Protein AF-A0A1V3WPJ5-F1 (afdb_monomer_lite)

Secondary structure (DSSP, 8-state):
-HHHHHHHHHHHHHH--HHHHHHHHHHHHHHHHHHHHHHHHHHHTTSS---HHHHHHHHHHHHHHHHHHHHHHHHHHHHHHHTT--HHHHHHHHHHHHHHHHHHHHHHHHHHHHHHTTSSSHHHHTTTT---

pLDDT: mean 84.36, std 9.21, range [44.88, 94.44]

Radius of gyration: 17.41 Å; chains: 1; bounding box: 41×30×47 Å

Foldseek 3Di:
DVVVVVLLVVVCVVPVDPVLSVVLCVQLVVQLVVQVVVVVVCVVVLQFDDDPLLNVVSNVCSNVLSSVLSCQLVVQLVVCVVVVDDNVRSNVRSCVVRVVVSVVVVVVVLVVLQVLCPDPDVSSVRSHRDRD

Organism: Mycobacterium kansasii (NCBI:txid1768)

Sequence (132 aa):
MITFLVIIVMLLFVYRSIVQVLLVLVMVGIELMAARQVVAFLGHYNIIGLSTFAVNLLVLMAIAAGTDYAIFVLGRYQEARGLGEDREKAFYTMFHGTAHVVLGSGLTIAGAMYCLSFTRLPYFQTLGARAQ

Structure (mmCIF, N/CA/C/O backbone):
data_AF-A0A1V3WPJ5-F1
#
_entry.id   AF-A0A1V3WPJ5-F1
#
loop_
_atom_site.group_PDB
_atom_site.id
_atom_site.type_symbol
_atom_site.label_atom_id
_atom_site.label_alt_id
_atom_site.label_comp_id
_atom_site.label_asym_id
_atom_site.label_entity_id
_atom_site.label_seq_id
_atom_site.pdbx_PDB_ins_code
_atom_site.Cartn_x
_atom_site.Cartn_y
_atom_site.Cartn_z
_atom_site.occupancy
_atom_site.B_iso_or_equiv
_atom_site.auth_seq_id
_atom_site.auth_comp_id
_atom_site.auth_asym_id
_atom_site.auth_atom_id
_atom_site.pdbx_PDB_model_num
ATOM 1 N N . MET A 1 1 ? -9.151 -14.996 -10.718 1.00 62.25 1 MET A N 1
ATOM 2 C CA . MET A 1 1 ? -10.440 -15.094 -9.990 1.00 62.25 1 MET A CA 1
ATOM 3 C C . MET A 1 1 ? -10.291 -15.823 -8.660 1.00 62.25 1 MET A C 1
ATOM 5 O O . MET A 1 1 ? -10.769 -15.300 -7.666 1.00 62.25 1 MET A O 1
ATOM 9 N N . ILE A 1 2 ? -9.571 -16.951 -8.607 1.00 79.56 2 ILE A N 1
ATOM 10 C CA . ILE A 1 2 ? -9.327 -17.704 -7.361 1.00 79.56 2 ILE A CA 1
ATOM 11 C C . ILE A 1 2 ? -8.690 -16.831 -6.264 1.00 79.56 2 ILE A C 1
ATOM 13 O O . ILE A 1 2 ? -9.177 -16.827 -5.142 1.00 79.56 2 ILE A O 1
ATOM 17 N N . THR A 1 3 ? -7.682 -16.016 -6.593 1.00 76.31 3 THR A N 1
ATOM 18 C CA . THR A 1 3 ? -7.004 -15.129 -5.627 1.00 76.31 3 THR A CA 1
ATOM 19 C C . THR A 1 3 ? -7.964 -14.166 -4.924 1.00 76.31 3 THR A C 1
ATOM 21 O O . THR A 1 3 ? -7.921 -14.041 -3.707 1.00 76.31 3 THR A O 1
ATOM 24 N N . PHE A 1 4 ? -8.882 -13.540 -5.668 1.00 76.94 4 PHE A N 1
ATOM 25 C CA . PHE A 1 4 ? -9.889 -12.643 -5.092 1.00 76.94 4 PHE A CA 1
ATOM 26 C C . PHE A 1 4 ? -10.825 -13.379 -4.135 1.00 76.94 4 PHE A C 1
ATOM 28 O O . PHE A 1 4 ? -11.130 -12.866 -3.067 1.00 76.94 4 PHE A O 1
ATOM 35 N N . LEU A 1 5 ? -11.242 -14.596 -4.492 1.00 84.38 5 LEU A N 1
ATOM 36 C CA . LEU A 1 5 ? -12.116 -15.407 -3.649 1.00 84.38 5 LEU A CA 1
ATOM 37 C C . LEU A 1 5 ? -11.423 -15.775 -2.329 1.00 84.38 5 LEU A C 1
ATOM 39 O O . LEU A 1 5 ? -12.015 -15.615 -1.267 1.00 84.38 5 LEU A O 1
ATOM 43 N N . VAL A 1 6 ? -10.150 -16.178 -2.386 1.00 84.25 6 VAL A N 1
ATOM 44 C CA . VAL A 1 6 ? -9.343 -16.481 -1.192 1.00 84.25 6 VAL A CA 1
ATOM 45 C C . VAL A 1 6 ? -9.211 -15.255 -0.281 1.00 84.25 6 VAL A C 1
ATOM 47 O O . VAL A 1 6 ? -9.429 -15.371 0.922 1.00 84.25 6 VAL A O 1
ATOM 50 N N . ILE A 1 7 ? -8.926 -14.077 -0.844 1.00 81.19 7 ILE A N 1
ATOM 51 C CA . ILE A 1 7 ? -8.805 -12.825 -0.076 1.00 81.19 7 ILE A CA 1
ATOM 52 C C . ILE A 1 7 ? -10.130 -12.458 0.589 1.00 81.19 7 ILE A C 1
ATOM 54 O O . ILE A 1 7 ? -10.148 -12.143 1.775 1.00 81.19 7 ILE A O 1
ATOM 58 N N . ILE A 1 8 ? -11.246 -12.542 -0.141 1.00 81.62 8 ILE A N 1
ATOM 59 C CA . ILE A 1 8 ? -12.580 -12.247 0.399 1.00 81.62 8 ILE A CA 1
ATOM 60 C C . ILE A 1 8 ? -12.895 -13.162 1.584 1.00 81.62 8 ILE A C 1
ATOM 62 O O . ILE A 1 8 ? -13.340 -12.681 2.624 1.00 81.62 8 ILE A O 1
ATOM 66 N N . VAL A 1 9 ? -12.647 -14.468 1.444 1.00 85.44 9 VAL A N 1
ATOM 67 C CA . VAL A 1 9 ? -12.890 -15.450 2.510 1.00 85.44 9 VAL A CA 1
ATOM 68 C C . VAL A 1 9 ? -12.001 -15.176 3.723 1.00 85.44 9 VAL A C 1
ATOM 70 O O . VAL A 1 9 ? -12.497 -15.178 4.850 1.00 85.44 9 VAL A O 1
ATOM 73 N N . MET A 1 10 ? -10.714 -14.887 3.512 1.00 83.94 10 MET A N 1
ATOM 74 C CA . MET A 1 10 ? -9.792 -14.575 4.605 1.00 83.94 10 MET A CA 1
ATOM 75 C C . MET A 1 10 ? -10.195 -13.283 5.334 1.00 83.94 10 MET A C 1
ATOM 77 O O . MET A 1 10 ? -10.266 -13.270 6.561 1.00 83.94 10 MET A O 1
ATOM 81 N N . LEU A 1 11 ? -10.525 -12.215 4.602 1.00 80.38 11 LEU A N 1
ATOM 82 C CA . LEU A 1 11 ? -10.964 -10.944 5.184 1.00 80.38 11 LEU A CA 1
ATOM 83 C C . LEU A 1 11 ? -12.277 -11.092 5.963 1.00 80.38 11 LEU A C 1
ATOM 85 O O . LEU A 1 11 ? -12.405 -10.532 7.051 1.00 80.38 11 LEU A O 1
ATOM 89 N N . LEU A 1 12 ? -13.236 -11.870 5.447 1.00 83.06 12 LEU A N 1
ATOM 90 C CA . LEU A 1 12 ? -14.475 -12.200 6.162 1.00 83.06 12 LEU A CA 1
ATOM 91 C C . LEU A 1 12 ? -14.197 -12.922 7.479 1.00 83.06 12 LEU A C 1
ATOM 93 O O . LEU A 1 12 ? -14.832 -12.616 8.488 1.00 83.06 12 LEU A O 1
ATOM 97 N N . PHE A 1 13 ? -13.239 -13.849 7.476 1.00 83.44 13 PHE A N 1
ATOM 98 C CA . P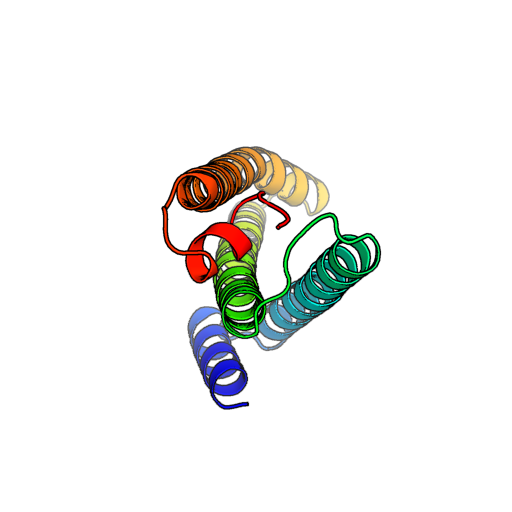HE A 1 13 ? -12.840 -14.574 8.675 1.00 83.44 13 PHE A CA 1
ATOM 99 C C . PHE A 1 13 ? -12.178 -13.656 9.716 1.00 83.44 13 PHE A C 1
ATOM 101 O O . PHE A 1 13 ? -12.508 -13.749 10.897 1.00 83.44 13 PHE A O 1
ATOM 108 N N . VAL A 1 14 ? -11.301 -12.742 9.284 1.00 77.44 14 VAL A N 1
ATOM 109 C CA . VAL A 1 14 ? -10.583 -11.803 10.167 1.00 77.44 14 VAL A CA 1
ATOM 110 C C . VAL A 1 14 ? -11.518 -10.754 10.767 1.00 77.44 14 VAL A C 1
ATOM 112 O O . VAL A 1 14 ? -11.519 -10.551 11.978 1.00 77.44 14 VAL A O 1
ATOM 115 N N . TYR A 1 15 ? -12.330 -10.094 9.941 1.00 73.81 15 TYR A N 1
ATOM 116 C CA . TYR A 1 15 ? -13.126 -8.950 10.389 1.00 73.81 15 TYR A CA 1
ATOM 117 C C . TYR A 1 15 ? -14.497 -9.309 10.934 1.00 73.81 15 TYR A C 1
ATOM 119 O O . TYR A 1 15 ? -15.109 -8.490 11.619 1.00 73.81 15 TYR A O 1
ATOM 127 N N . ARG A 1 16 ? -15.027 -10.493 10.593 1.00 80.31 16 ARG A N 1
ATOM 128 C CA . ARG A 1 16 ? -16.406 -10.907 10.916 1.00 80.31 16 ARG A CA 1
ATOM 129 C C . ARG A 1 16 ? -17.485 -9.869 10.543 1.00 80.31 16 ARG A C 1
ATOM 131 O O . ARG A 1 16 ? -18.626 -9.985 10.978 1.00 80.31 16 ARG A O 1
ATOM 138 N N . SER A 1 17 ? -17.150 -8.866 9.726 1.00 81.88 17 SER A N 1
ATOM 139 C CA . SER A 1 17 ? -17.989 -7.713 9.401 1.00 81.88 17 SER A CA 1
ATOM 140 C C . SER A 1 17 ? -17.897 -7.394 7.914 1.00 81.88 17 SER A C 1
ATOM 142 O O . SER A 1 17 ? -16.847 -6.995 7.411 1.00 81.88 17 SER A O 1
ATOM 144 N N . ILE A 1 18 ? -19.023 -7.535 7.210 1.00 81.69 18 ILE A N 1
ATOM 145 C CA . ILE A 1 18 ? -19.113 -7.341 5.754 1.00 81.69 18 ILE A CA 1
ATOM 146 C C . ILE A 1 18 ? -18.724 -5.911 5.354 1.00 81.69 18 ILE A C 1
ATOM 148 O O . ILE A 1 18 ? -18.083 -5.715 4.327 1.00 81.69 18 ILE A O 1
ATOM 152 N N . VAL A 1 19 ? -19.054 -4.913 6.179 1.00 85.38 19 VAL A N 1
ATOM 153 C CA . VAL A 1 19 ? -18.770 -3.500 5.882 1.00 85.38 19 VAL A CA 1
ATOM 154 C C . VAL A 1 19 ? -17.264 -3.230 5.828 1.00 85.38 19 VAL A C 1
ATOM 156 O O . VAL A 1 19 ? -16.794 -2.542 4.925 1.00 85.38 19 VAL A O 1
ATOM 159 N N . GLN A 1 20 ? -16.498 -3.799 6.763 1.00 84.81 20 GLN A N 1
ATOM 160 C CA . GLN A 1 20 ? -15.043 -3.620 6.813 1.00 84.81 20 GLN A CA 1
ATOM 161 C C . GLN A 1 20 ? -14.361 -4.334 5.647 1.00 84.81 20 GLN A C 1
ATOM 163 O O . GLN A 1 20 ? -13.490 -3.760 5.000 1.00 84.81 20 GLN A O 1
ATOM 168 N N . VAL A 1 21 ? -14.824 -5.542 5.316 1.00 85.62 21 VAL A N 1
ATOM 169 C CA . VAL A 1 21 ? -14.347 -6.285 4.143 1.00 85.62 21 VAL A CA 1
ATOM 170 C C . VAL A 1 21 ? -14.588 -5.489 2.861 1.00 85.62 21 VAL A C 1
ATOM 172 O O . VAL A 1 21 ? -13.679 -5.348 2.049 1.00 85.62 21 VAL A O 1
ATOM 175 N N . LEU A 1 22 ? -15.785 -4.924 2.686 1.00 87.31 22 LEU A N 1
ATOM 176 C CA . LEU A 1 22 ? -16.137 -4.159 1.490 1.00 87.31 22 LEU A CA 1
ATOM 177 C C . LEU A 1 22 ? -15.291 -2.881 1.371 1.00 87.31 22 LEU A C 1
ATOM 179 O O . LEU A 1 22 ? -14.801 -2.584 0.284 1.00 87.31 22 LEU A O 1
ATOM 183 N N . LEU A 1 23 ? -15.037 -2.182 2.484 1.00 88.56 23 LEU A N 1
ATOM 184 C CA . LEU A 1 23 ? -14.118 -1.038 2.519 1.00 88.56 23 LEU A CA 1
ATOM 185 C C . LEU A 1 23 ? -12.702 -1.414 2.063 1.00 88.56 23 LEU A C 1
ATOM 187 O O . LEU A 1 23 ? -12.151 -0.734 1.199 1.00 88.56 23 LEU A O 1
ATOM 191 N N . VAL A 1 24 ? -12.135 -2.505 2.591 1.00 88.38 24 VAL A N 1
ATOM 192 C CA . VAL A 1 24 ? -10.795 -2.977 2.200 1.00 88.38 24 VAL A CA 1
ATOM 193 C C . VAL A 1 24 ? -10.760 -3.355 0.720 1.00 88.38 24 VAL A C 1
ATOM 195 O O . VAL A 1 24 ? -9.854 -2.942 0.002 1.00 88.38 24 VAL A O 1
ATOM 198 N N . LEU A 1 25 ? -11.762 -4.090 0.232 1.00 88.50 25 LEU A N 1
ATOM 199 C CA . LEU A 1 25 ? -11.823 -4.503 -1.173 1.00 88.50 25 LEU A CA 1
ATOM 200 C C . LEU A 1 25 ? -11.926 -3.313 -2.129 1.00 88.50 25 LEU A C 1
ATOM 202 O O . LEU A 1 25 ? -11.284 -3.323 -3.177 1.00 88.50 25 LEU A O 1
ATOM 206 N N . VAL A 1 26 ? -12.714 -2.292 -1.782 1.00 91.19 26 VAL A N 1
ATOM 207 C CA . VAL A 1 26 ? -12.804 -1.060 -2.576 1.00 91.19 26 VAL A CA 1
ATOM 208 C C . VAL A 1 26 ? -11.468 -0.324 -2.567 1.00 91.19 26 VAL A C 1
ATOM 210 O O . VAL A 1 26 ? -11.004 0.087 -3.627 1.00 91.19 26 VAL A O 1
ATOM 213 N N . MET A 1 27 ? -10.822 -0.205 -1.405 1.00 90.56 27 MET A N 1
ATOM 214 C CA . MET A 1 27 ? -9.524 0.457 -1.272 1.00 90.56 27 MET A CA 1
ATOM 215 C C . MET A 1 27 ? -8.449 -0.227 -2.130 1.00 90.56 27 MET A C 1
ATOM 217 O O . MET A 1 27 ? -7.827 0.432 -2.962 1.00 90.56 27 MET A O 1
ATOM 221 N N . VAL A 1 28 ? -8.309 -1.551 -2.013 1.00 90.00 28 VAL A N 1
ATOM 222 C CA . VAL A 1 28 ? -7.369 -2.355 -2.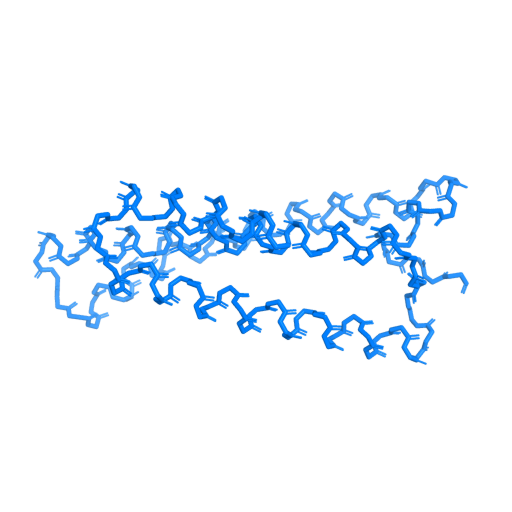815 1.00 90.00 28 VAL A CA 1
ATOM 223 C C . VAL A 1 28 ? -7.744 -2.331 -4.302 1.00 90.00 28 VAL A C 1
ATOM 225 O O . VAL A 1 28 ? -6.877 -2.288 -5.171 1.00 90.00 28 VAL A O 1
ATOM 228 N N . GLY A 1 29 ? -9.037 -2.322 -4.632 1.00 90.44 29 GLY A N 1
ATOM 229 C CA . GLY A 1 29 ? -9.507 -2.208 -6.013 1.00 90.44 29 GLY A CA 1
ATOM 230 C C . GLY A 1 29 ? -9.085 -0.893 -6.673 1.00 90.44 29 GLY A C 1
ATOM 231 O O . GLY A 1 29 ? -8.556 -0.909 -7.787 1.00 90.44 29 GLY A O 1
ATOM 232 N N . ILE A 1 30 ? -9.274 0.231 -5.976 1.00 93.25 30 ILE A N 1
ATOM 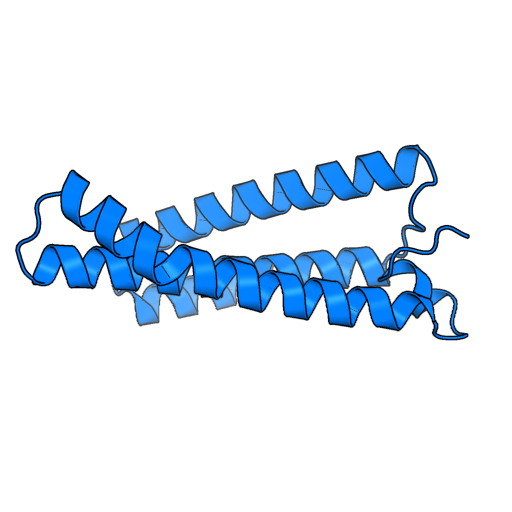233 C CA . ILE A 1 30 ? -8.851 1.562 -6.436 1.00 93.25 30 ILE A CA 1
ATOM 234 C C . ILE A 1 30 ? -7.325 1.621 -6.561 1.00 93.25 30 ILE A C 1
ATOM 236 O O . ILE A 1 30 ? -6.816 2.070 -7.589 1.00 93.25 30 ILE A O 1
ATOM 240 N N . GLU A 1 31 ? -6.598 1.117 -5.561 1.00 92.00 31 GLU A N 1
ATOM 241 C CA . GLU A 1 31 ? -5.135 1.035 -5.573 1.00 92.00 31 GLU A CA 1
ATOM 242 C C . GLU A 1 31 ? -4.621 0.279 -6.803 1.00 92.00 31 GLU A C 1
ATOM 244 O O . GLU A 1 31 ? -3.767 0.784 -7.530 1.00 92.00 31 GLU A O 1
ATOM 249 N N . LEU A 1 32 ? -5.170 -0.904 -7.090 1.00 90.88 32 LEU A N 1
ATOM 250 C CA . LEU A 1 32 ? -4.744 -1.721 -8.226 1.00 90.88 32 LEU A CA 1
ATOM 251 C C . LEU A 1 32 ? -5.013 -1.056 -9.568 1.00 90.88 32 LEU A C 1
ATOM 253 O O . LEU A 1 32 ? -4.197 -1.180 -10.485 1.00 90.88 32 LEU A O 1
ATOM 257 N N . MET A 1 33 ? -6.158 -0.386 -9.709 1.00 91.56 33 MET A N 1
ATOM 258 C CA . MET A 1 33 ? -6.471 0.358 -10.926 1.00 91.56 33 MET A CA 1
ATOM 259 C C . MET A 1 33 ? -5.463 1.487 -11.133 1.00 91.56 33 MET A C 1
ATOM 261 O O . MET A 1 33 ? -4.863 1.561 -12.207 1.00 91.56 33 MET A O 1
ATOM 265 N N . ALA A 1 34 ? -5.209 2.283 -10.091 1.00 92.56 34 ALA A N 1
ATOM 266 C CA . ALA A 1 34 ? -4.240 3.371 -10.132 1.00 92.56 34 ALA A CA 1
ATOM 267 C C . ALA A 1 34 ? -2.822 2.857 -10.430 1.00 92.56 34 ALA A C 1
ATOM 269 O O . ALA A 1 34 ? -2.165 3.351 -11.345 1.00 92.56 34 ALA A O 1
ATOM 270 N N . ALA A 1 35 ? -2.369 1.810 -9.734 1.00 88.94 35 ALA A N 1
ATOM 271 C CA . ALA A 1 35 ? -1.051 1.212 -9.934 1.00 88.94 35 ALA A CA 1
ATOM 272 C C . ALA A 1 35 ? -0.874 0.691 -11.367 1.00 88.94 35 ALA A C 1
ATOM 274 O O . ALA A 1 35 ? 0.125 0.991 -12.022 1.00 88.94 35 ALA A O 1
ATOM 275 N N . ARG A 1 36 ? -1.865 -0.037 -11.903 1.00 88.31 36 ARG A N 1
ATOM 276 C CA . ARG A 1 36 ? -1.829 -0.520 -13.293 1.00 88.31 36 ARG A CA 1
ATOM 277 C C . ARG A 1 36 ? -1.798 0.619 -14.303 1.00 88.31 36 ARG A C 1
ATOM 279 O O . ARG A 1 36 ? -1.088 0.505 -15.295 1.00 88.31 36 ARG A O 1
ATOM 286 N N . GLN A 1 37 ? -2.553 1.689 -14.074 1.00 89.56 37 GLN A N 1
ATOM 287 C CA . GLN A 1 37 ? -2.596 2.844 -14.973 1.00 89.56 37 GLN A CA 1
ATOM 288 C C . GLN A 1 37 ? -1.272 3.605 -14.974 1.00 89.56 37 GLN A C 1
ATOM 290 O O . GLN A 1 37 ? -0.772 3.929 -16.046 1.00 89.56 37 GLN A O 1
ATOM 295 N N . VAL A 1 38 ? -0.663 3.818 -13.805 1.00 88.88 38 VAL A N 1
ATOM 296 C CA . VAL A 1 38 ? 0.669 4.433 -13.692 1.00 88.88 38 VAL A CA 1
ATOM 297 C C . VAL A 1 38 ? 1.711 3.602 -14.442 1.00 88.88 38 VAL A C 1
ATOM 299 O O . VAL A 1 38 ? 2.491 4.140 -15.222 1.00 88.88 38 VAL A O 1
ATOM 302 N N . VAL A 1 39 ? 1.692 2.281 -14.273 1.00 85.62 39 VAL A N 1
ATOM 303 C CA . VAL A 1 39 ? 2.630 1.368 -14.948 1.00 85.62 39 VAL A CA 1
ATOM 304 C C . VAL A 1 39 ? 2.391 1.323 -16.456 1.00 85.62 39 VAL A C 1
ATOM 306 O O . VAL A 1 39 ? 3.344 1.370 -17.229 1.00 85.62 39 VAL A O 1
ATOM 309 N N . ALA A 1 40 ? 1.131 1.286 -16.892 1.00 86.50 40 ALA A N 1
ATOM 310 C CA . ALA A 1 40 ? 0.777 1.346 -18.307 1.00 86.50 40 ALA A CA 1
ATOM 311 C C . ALA A 1 40 ? 1.213 2.674 -18.945 1.00 86.50 40 ALA A C 1
ATOM 313 O O . ALA A 1 40 ? 1.730 2.677 -20.059 1.00 86.50 40 ALA A O 1
ATOM 314 N N . PHE A 1 41 ? 1.058 3.786 -18.223 1.00 87.94 41 PHE A N 1
ATOM 315 C CA . PHE A 1 41 ? 1.514 5.103 -18.654 1.00 87.94 41 PHE A CA 1
ATOM 316 C C . PHE A 1 41 ? 3.039 5.139 -18.796 1.00 87.94 41 PHE A C 1
ATOM 318 O O . PHE A 1 41 ? 3.544 5.482 -19.860 1.00 87.94 41 PHE A O 1
ATOM 325 N N . LEU A 1 42 ? 3.787 4.705 -17.778 1.00 84.06 42 LEU A N 1
ATOM 326 C CA . LEU A 1 42 ? 5.254 4.653 -17.830 1.00 84.06 42 LEU A CA 1
ATOM 327 C C . LEU A 1 42 ? 5.772 3.726 -18.941 1.00 84.06 42 LEU A C 1
ATOM 329 O O . LEU A 1 42 ? 6.755 4.051 -19.609 1.00 84.06 42 LEU A O 1
ATOM 333 N N . GLY A 1 43 ? 5.097 2.599 -19.177 1.00 82.69 43 GLY A N 1
ATOM 334 C CA . GLY A 1 43 ? 5.421 1.696 -20.279 1.00 82.69 43 GLY A CA 1
ATOM 335 C C . GLY A 1 43 ? 5.130 2.291 -21.658 1.00 82.69 43 GLY A C 1
ATOM 336 O O . GLY A 1 43 ? 5.897 2.065 -22.587 1.00 82.69 43 GLY A O 1
ATOM 337 N N . HIS A 1 44 ? 4.079 3.108 -21.800 1.00 83.00 44 HIS A N 1
ATOM 338 C CA . HIS A 1 44 ? 3.777 3.798 -23.059 1.00 83.00 44 HIS A CA 1
ATOM 339 C C . HIS A 1 44 ? 4.890 4.774 -23.473 1.00 83.00 44 HIS A C 1
ATOM 341 O O . HIS A 1 44 ? 5.237 4.857 -24.649 1.00 83.00 44 HIS A O 1
ATOM 347 N N . TYR A 1 45 ? 5.505 5.456 -22.503 1.00 82.31 45 TYR A N 1
ATOM 348 C CA . TYR A 1 45 ? 6.657 6.335 -22.731 1.00 82.31 45 TYR A CA 1
ATOM 349 C C . TYR A 1 45 ? 8.002 5.591 -22.821 1.00 82.31 45 TYR A C 1
ATOM 351 O O . TYR A 1 45 ? 9.043 6.239 -22.873 1.00 82.31 45 TYR A O 1
ATOM 359 N N . ASN A 1 46 ? 8.004 4.250 -22.847 1.00 75.00 46 ASN A N 1
ATOM 360 C CA . ASN A 1 46 ? 9.210 3.409 -22.820 1.00 75.00 46 ASN A CA 1
ATOM 361 C C . ASN A 1 46 ? 10.157 3.722 -21.639 1.00 75.00 46 ASN A C 1
ATOM 363 O O . ASN A 1 46 ? 11.363 3.522 -21.735 1.00 75.00 46 ASN A O 1
ATOM 367 N N . ILE A 1 47 ? 9.621 4.202 -20.508 1.00 73.06 47 ILE A N 1
ATOM 368 C CA . ILE A 1 47 ? 10.405 4.491 -19.291 1.00 73.06 47 ILE A CA 1
ATOM 369 C C . ILE A 1 47 ? 10.679 3.203 -18.500 1.00 73.06 47 ILE A C 1
ATOM 371 O O . ILE A 1 47 ? 11.651 3.121 -17.756 1.00 73.06 47 ILE A O 1
ATOM 375 N N . ILE A 1 48 ? 9.820 2.192 -18.644 1.00 73.88 48 ILE A N 1
ATOM 376 C CA . ILE A 1 48 ? 9.973 0.874 -18.018 1.00 73.88 48 ILE A CA 1
ATOM 377 C C . ILE A 1 48 ? 9.633 -0.222 -19.027 1.00 73.88 48 ILE A C 1
ATOM 379 O O . ILE A 1 48 ? 8.679 -0.098 -19.798 1.00 73.88 48 ILE A O 1
ATOM 383 N N . GLY A 1 49 ? 10.397 -1.316 -19.013 1.00 69.69 49 GLY A N 1
ATOM 384 C CA . GLY A 1 49 ? 10.067 -2.500 -19.801 1.00 69.69 49 GLY A CA 1
ATOM 385 C C . GLY A 1 49 ? 8.867 -3.223 -19.193 1.00 69.69 49 GLY A C 1
ATOM 386 O O . GLY A 1 49 ? 8.889 -3.588 -18.021 1.00 69.69 49 GLY A O 1
ATOM 387 N N . LEU A 1 50 ? 7.813 -3.453 -19.976 1.00 74.75 50 LEU A N 1
ATOM 388 C CA . LEU A 1 50 ? 6.643 -4.206 -19.523 1.00 74.75 50 LEU A CA 1
ATOM 389 C C . LEU A 1 50 ? 6.779 -5.675 -19.924 1.00 74.75 50 LEU A C 1
ATOM 391 O O . LEU A 1 50 ? 6.541 -6.040 -21.073 1.00 74.75 50 LEU A O 1
ATOM 395 N N . SER A 1 51 ? 7.128 -6.536 -18.966 1.00 81.50 51 SER A N 1
ATOM 396 C CA . SER A 1 51 ? 7.034 -7.988 -19.143 1.00 81.50 51 SER A CA 1
ATOM 397 C C . SER A 1 51 ? 5.759 -8.535 -18.498 1.00 81.50 51 SER A C 1
ATOM 399 O O . SER A 1 51 ? 5.294 -8.037 -17.470 1.00 81.50 51 SER A O 1
ATOM 401 N N . THR A 1 52 ? 5.195 -9.610 -19.059 1.00 80.19 52 THR A N 1
ATOM 402 C CA . THR A 1 52 ? 4.046 -10.313 -18.456 1.00 80.19 52 THR A CA 1
ATOM 403 C C . THR A 1 52 ? 4.357 -10.775 -17.030 1.00 80.19 52 THR A C 1
ATOM 405 O O . THR A 1 52 ? 3.469 -10.819 -16.182 1.00 80.19 52 THR A O 1
ATOM 408 N N . PHE A 1 53 ? 5.624 -11.083 -16.741 1.00 80.00 53 PHE A N 1
ATOM 409 C CA . PHE A 1 53 ? 6.085 -11.414 -15.397 1.00 80.00 53 PHE A CA 1
ATOM 410 C C . PHE A 1 53 ? 6.024 -10.205 -14.456 1.00 80.00 53 PHE A C 1
ATOM 412 O O . PHE A 1 53 ? 5.424 -10.310 -13.389 1.00 80.00 53 PHE A O 1
ATOM 419 N N . ALA A 1 54 ? 6.556 -9.051 -14.872 1.00 81.06 54 ALA A N 1
ATOM 420 C CA . ALA A 1 54 ? 6.550 -7.832 -14.067 1.00 81.06 54 ALA A CA 1
ATOM 421 C C . ALA A 1 54 ? 5.129 -7.358 -13.741 1.00 81.06 54 ALA A C 1
ATOM 423 O O . ALA A 1 54 ? 4.824 -7.048 -12.592 1.00 81.06 54 ALA A O 1
ATOM 424 N N . VAL A 1 55 ? 4.226 -7.393 -14.726 1.00 83.44 55 VAL A N 1
ATOM 425 C CA . VAL A 1 55 ? 2.818 -7.018 -14.526 1.00 83.44 55 VAL A CA 1
ATOM 426 C C . VAL A 1 55 ? 2.106 -7.986 -13.573 1.00 83.44 55 VAL A C 1
ATOM 428 O O . VAL A 1 55 ? 1.348 -7.547 -12.709 1.00 83.44 55 V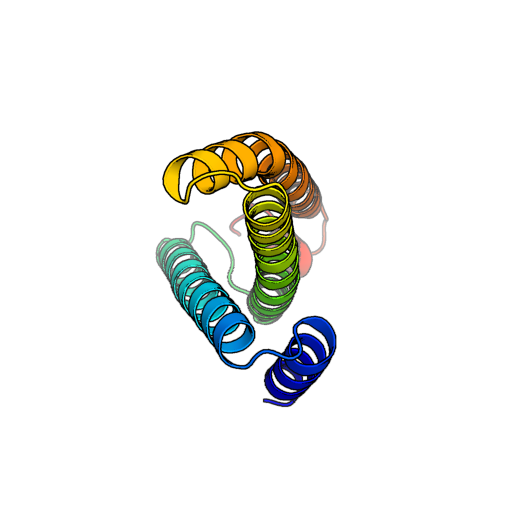AL A O 1
ATOM 431 N N . ASN A 1 56 ? 2.350 -9.296 -13.686 1.00 85.50 56 ASN A N 1
ATOM 432 C CA . ASN A 1 56 ? 1.762 -10.273 -12.764 1.00 85.50 56 ASN A CA 1
ATOM 433 C C . ASN A 1 56 ? 2.306 -10.124 -11.340 1.00 85.50 56 ASN A C 1
ATOM 435 O O . ASN A 1 56 ? 1.523 -10.167 -10.390 1.00 85.50 56 ASN A O 1
ATOM 439 N N . LEU A 1 57 ? 3.617 -9.915 -11.184 1.00 85.75 57 LEU A N 1
ATOM 440 C CA . LEU A 1 57 ? 4.217 -9.702 -9.870 1.00 85.75 57 LEU A CA 1
ATOM 441 C C . LEU A 1 57 ? 3.685 -8.423 -9.228 1.00 85.75 57 LEU A C 1
ATOM 443 O O . LEU A 1 57 ? 3.307 -8.449 -8.063 1.00 85.75 57 LEU A O 1
ATOM 447 N N . LEU A 1 58 ? 3.572 -7.338 -9.997 1.00 85.94 58 LEU A N 1
ATOM 448 C CA . LEU A 1 58 ? 3.004 -6.082 -9.524 1.00 85.94 58 LEU A CA 1
ATOM 449 C C . LEU A 1 58 ? 1.594 -6.271 -8.971 1.00 85.94 58 LEU A C 1
ATOM 451 O O . LEU A 1 58 ? 1.289 -5.779 -7.892 1.00 85.94 58 LEU A O 1
ATOM 455 N N . VAL A 1 59 ? 0.738 -7.006 -9.683 1.00 88.12 59 VAL A N 1
ATOM 456 C CA . VAL A 1 59 ? -0.636 -7.271 -9.234 1.00 88.12 59 VAL A CA 1
ATOM 457 C C . VAL A 1 59 ? -0.642 -8.070 -7.935 1.00 88.12 59 VAL A C 1
ATOM 459 O O . VAL A 1 59 ? -1.402 -7.742 -7.030 1.00 88.12 59 VAL A O 1
ATOM 462 N N . LEU A 1 60 ? 0.204 -9.097 -7.829 1.00 88.19 60 LEU A N 1
ATOM 463 C CA . LEU A 1 60 ? 0.321 -9.907 -6.616 1.00 88.19 60 LEU A CA 1
ATOM 464 C C . LEU A 1 60 ? 0.826 -9.081 -5.428 1.00 88.19 60 LEU A C 1
ATOM 466 O O . LEU A 1 60 ? 0.249 -9.160 -4.348 1.00 88.19 60 LEU A O 1
ATOM 470 N N . MET A 1 61 ? 1.868 -8.273 -5.632 1.00 88.94 61 MET A N 1
ATOM 471 C CA . MET A 1 61 ? 2.463 -7.448 -4.582 1.00 88.94 61 MET A CA 1
ATOM 472 C C . MET A 1 61 ? 1.539 -6.317 -4.142 1.00 88.94 61 MET A C 1
ATOM 474 O O . MET A 1 61 ? 1.394 -6.111 -2.944 1.00 88.94 61 MET A O 1
ATOM 478 N N . ALA A 1 62 ? 0.889 -5.625 -5.079 1.00 89.69 62 ALA A N 1
ATOM 479 C CA . ALA A 1 62 ? -0.062 -4.562 -4.763 1.00 89.69 62 ALA A CA 1
ATOM 480 C C . ALA A 1 62 ? -1.268 -5.113 -3.992 1.00 89.69 62 ALA A C 1
ATOM 482 O O . ALA A 1 62 ? -1.652 -4.562 -2.971 1.00 89.69 62 ALA A O 1
ATOM 483 N N . ILE A 1 63 ? -1.809 -6.266 -4.402 1.00 88.75 63 ILE A N 1
ATOM 484 C CA . ILE A 1 63 ? -2.866 -6.928 -3.630 1.00 88.75 63 ILE A CA 1
ATOM 485 C C . ILE A 1 63 ? -2.377 -7.270 -2.218 1.00 88.75 63 ILE A C 1
ATOM 487 O O . ILE A 1 63 ? -3.055 -6.934 -1.252 1.00 88.75 63 ILE A O 1
ATOM 491 N N . ALA A 1 64 ? -1.232 -7.944 -2.085 1.00 87.81 64 ALA A N 1
ATOM 492 C CA . ALA A 1 64 ? -0.738 -8.396 -0.786 1.00 87.81 64 ALA A CA 1
ATOM 493 C C . ALA A 1 64 ? -0.444 -7.213 0.151 1.00 87.81 64 ALA A C 1
ATOM 495 O O . ALA A 1 64 ? -1.026 -7.122 1.228 1.00 87.81 64 ALA A O 1
ATOM 496 N N . ALA A 1 65 ? 0.378 -6.263 -0.301 1.00 89.75 65 ALA A N 1
ATOM 497 C CA . ALA A 1 65 ? 0.758 -5.095 0.484 1.00 89.75 65 ALA A CA 1
ATOM 498 C C . ALA A 1 65 ? -0.441 -4.183 0.779 1.00 89.75 65 ALA A C 1
ATOM 500 O O . ALA A 1 65 ? -0.624 -3.771 1.920 1.00 89.75 65 ALA A O 1
ATOM 501 N N . GLY A 1 66 ? -1.292 -3.912 -0.215 1.00 89.75 66 GLY A N 1
ATOM 502 C CA . GLY A 1 66 ? -2.491 -3.092 -0.048 1.00 89.75 66 GLY A CA 1
ATOM 503 C C . GLY A 1 66 ? -3.457 -3.673 0.979 1.00 89.75 66 GLY A C 1
ATOM 504 O O . GLY A 1 66 ? -3.961 -2.954 1.844 1.00 89.75 66 GLY A O 1
ATOM 505 N N . THR A 1 67 ? -3.662 -4.993 0.949 1.00 89.06 67 THR A N 1
ATOM 506 C CA . THR A 1 67 ? -4.528 -5.671 1.923 1.00 89.06 67 THR A CA 1
ATOM 507 C C . THR A 1 67 ? -3.917 -5.633 3.328 1.00 89.06 67 THR A C 1
ATOM 509 O O . THR A 1 67 ? -4.616 -5.269 4.273 1.00 89.06 67 THR A O 1
ATOM 512 N N . ASP A 1 68 ? -2.621 -5.923 3.477 1.00 88.06 68 ASP A N 1
ATOM 513 C CA . ASP A 1 68 ? -1.929 -5.899 4.774 1.00 88.06 68 ASP A CA 1
ATOM 514 C C . ASP A 1 68 ? -1.917 -4.489 5.394 1.00 88.06 68 ASP A C 1
ATOM 516 O O . ASP A 1 68 ? -2.191 -4.317 6.587 1.00 88.06 68 ASP A O 1
ATOM 520 N N . TYR A 1 69 ? -1.670 -3.455 4.584 1.00 90.25 69 TYR A N 1
ATOM 521 C CA . TYR A 1 69 ? -1.693 -2.063 5.035 1.00 90.25 69 TYR A CA 1
ATOM 522 C C . TYR A 1 69 ? -3.098 -1.598 5.400 1.00 90.25 69 TYR A C 1
ATOM 524 O O . TYR A 1 69 ? -3.272 -0.966 6.445 1.00 90.25 69 TYR A O 1
ATOM 532 N N . ALA A 1 70 ? -4.108 -1.935 4.593 1.00 89.31 70 ALA A N 1
ATOM 533 C CA . ALA A 1 70 ? -5.498 -1.638 4.917 1.00 89.31 70 ALA A CA 1
ATOM 534 C C . ALA A 1 70 ? -5.900 -2.296 6.241 1.00 89.31 70 ALA A C 1
ATOM 536 O O . ALA A 1 70 ? -6.584 -1.668 7.056 1.00 89.31 70 ALA A O 1
ATOM 537 N N . ILE A 1 71 ? -5.418 -3.521 6.494 1.00 87.38 71 ILE A N 1
ATOM 538 C CA . ILE A 1 71 ? -5.707 -4.215 7.743 1.00 87.38 71 ILE A CA 1
ATOM 539 C C . ILE A 1 71 ? -5.124 -3.482 8.943 1.00 87.38 71 ILE A C 1
ATOM 541 O O . ILE A 1 71 ? -5.821 -3.243 9.933 1.00 87.38 71 ILE A O 1
ATOM 545 N N . PHE A 1 72 ? -3.856 -3.101 8.840 1.00 88.31 72 PHE A N 1
ATOM 546 C CA . PHE A 1 72 ? -3.131 -2.438 9.912 1.00 88.31 72 PHE A CA 1
ATOM 547 C C . PHE A 1 72 ? -3.711 -1.047 10.228 1.00 88.31 72 PHE A C 1
ATOM 549 O O . PHE A 1 72 ? -3.956 -0.725 11.392 1.00 88.31 72 PHE A O 1
ATOM 556 N N . VAL A 1 73 ? -4.033 -0.265 9.190 1.00 90.06 73 VAL A N 1
ATOM 557 C CA . VAL A 1 73 ? -4.697 1.047 9.287 1.00 90.06 73 VAL A CA 1
ATOM 558 C C . VAL A 1 73 ? -6.061 0.928 9.970 1.00 90.06 73 VAL A C 1
ATOM 560 O O . VAL A 1 73 ? -6.341 1.630 10.944 1.00 90.06 73 VAL A O 1
ATOM 563 N N . LEU A 1 74 ? -6.919 0.019 9.498 1.00 89.06 74 LEU A N 1
ATOM 564 C CA . LEU A 1 74 ? -8.254 -0.161 10.073 1.00 89.06 74 LEU A CA 1
ATOM 565 C C . LEU A 1 74 ? -8.199 -0.719 11.495 1.00 89.06 74 LEU A C 1
ATOM 567 O O . LEU A 1 74 ? -9.006 -0.310 12.328 1.00 89.06 74 LEU A O 1
ATOM 571 N N . GLY A 1 75 ? -7.254 -1.615 11.784 1.00 88.62 75 GLY A N 1
ATOM 572 C CA . GLY A 1 75 ? -7.031 -2.154 13.123 1.00 88.62 75 GLY A CA 1
ATOM 573 C C . GLY A 1 75 ? -6.684 -1.053 14.123 1.00 88.62 75 GLY A C 1
ATOM 574 O O . GLY A 1 75 ? -7.343 -0.938 15.154 1.00 88.62 75 GLY A O 1
ATOM 575 N N . ARG A 1 76 ? -5.733 -0.176 13.777 1.00 90.94 76 ARG A N 1
ATOM 576 C CA . ARG A 1 76 ? -5.349 0.977 14.611 1.00 90.94 76 ARG A CA 1
ATOM 577 C C . ARG A 1 76 ? -6.485 1.975 14.807 1.00 90.94 76 ARG A C 1
ATOM 579 O O . ARG A 1 76 ? -6.666 2.490 15.907 1.00 90.94 76 ARG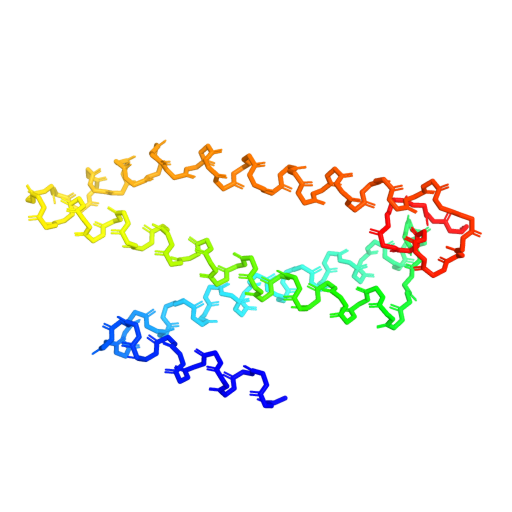 A O 1
ATOM 586 N N . TYR A 1 77 ? -7.286 2.220 13.771 1.00 91.50 77 TYR A N 1
ATOM 587 C CA . TYR A 1 77 ? -8.473 3.067 13.897 1.00 91.50 77 TYR A CA 1
ATOM 588 C C . TYR A 1 77 ? -9.505 2.467 14.862 1.00 91.50 77 TYR A C 1
ATOM 590 O O . TYR A 1 77 ? -10.051 3.170 15.711 1.00 91.50 77 TYR A O 1
ATOM 598 N N . GLN A 1 78 ? -9.775 1.164 14.748 1.00 89.19 78 GLN A N 1
ATOM 599 C CA . GLN A 1 78 ? -10.720 0.470 15.625 1.00 89.19 78 GLN A CA 1
ATOM 600 C C . GLN A 1 78 ? -10.226 0.412 17.072 1.00 89.19 78 GLN A C 1
ATOM 602 O O . GLN A 1 78 ? -11.031 0.600 17.979 1.00 89.19 78 GLN A O 1
ATOM 607 N N . GLU A 1 79 ? -8.924 0.217 17.286 1.00 90.62 79 GLU A N 1
ATOM 608 C CA . GLU A 1 79 ? -8.285 0.276 18.604 1.00 90.62 79 GLU A CA 1
ATOM 609 C C . GLU A 1 79 ? -8.504 1.651 19.254 1.00 90.62 79 GLU A C 1
ATOM 611 O O . GLU A 1 79 ? -9.058 1.730 20.348 1.00 90.62 79 GLU A O 1
ATOM 616 N N . ALA A 1 80 ? -8.192 2.742 18.545 1.00 91.50 80 ALA A N 1
ATOM 617 C CA . ALA A 1 80 ? -8.400 4.106 19.038 1.00 91.50 80 ALA A CA 1
ATOM 618 C C . ALA A 1 80 ? -9.882 4.408 19.339 1.00 91.50 80 ALA A C 1
ATOM 620 O O . ALA A 1 80 ? -10.219 4.990 20.372 1.00 91.50 80 ALA A O 1
ATOM 621 N N . ARG A 1 81 ? -10.803 3.946 18.481 1.00 92.31 81 ARG A N 1
ATOM 622 C CA . ARG A 1 81 ? -12.253 4.047 18.731 1.00 92.31 81 ARG A CA 1
ATOM 623 C C . ARG A 1 81 ? -12.703 3.215 19.934 1.00 92.31 81 ARG A C 1
ATOM 625 O O . ARG A 1 81 ? -13.592 3.655 20.659 1.00 92.31 81 ARG A O 1
ATOM 632 N N . GLY A 1 82 ? -12.106 2.045 20.152 1.00 91.19 82 GLY A N 1
ATOM 633 C CA . GLY A 1 82 ? -12.357 1.186 21.312 1.00 91.19 82 GLY A CA 1
ATOM 634 C C . GLY A 1 82 ? -11.861 1.792 22.626 1.00 91.19 82 GLY A C 1
ATOM 635 O O . GLY A 1 82 ? -12.480 1.582 23.665 1.00 91.19 82 GLY A O 1
ATOM 636 N N . LEU A 1 83 ? -10.808 2.612 22.569 1.00 93.56 83 LEU A N 1
ATOM 637 C CA . LEU A 1 83 ? -10.293 3.400 23.694 1.00 93.56 83 LEU A CA 1
ATOM 638 C C . LEU A 1 83 ? -11.135 4.654 24.002 1.00 93.56 83 LEU A C 1
ATOM 640 O O . LEU A 1 83 ? -10.828 5.389 24.939 1.00 93.56 83 LEU A O 1
ATOM 644 N N . GLY A 1 84 ? -12.213 4.896 23.247 1.00 92.81 84 GLY A N 1
ATOM 645 C CA . GLY A 1 84 ? -13.139 6.006 23.473 1.00 92.81 84 GLY A CA 1
ATOM 646 C C . GLY A 1 84 ? -12.753 7.314 22.779 1.00 92.81 84 GLY A C 1
ATOM 647 O O . GLY A 1 84 ? -13.369 8.344 23.052 1.00 92.81 84 GLY A O 1
ATOM 648 N N . GLU A 1 85 ? -11.770 7.309 21.872 1.00 94.38 85 GLU A N 1
ATOM 649 C CA . GLU A 1 85 ? -11.427 8.505 21.100 1.00 94.38 85 GLU A CA 1
ATOM 650 C C . GLU A 1 85 ? -12.547 8.898 20.133 1.00 94.38 85 GLU A C 1
ATOM 652 O O . GLU A 1 85 ? -13.196 8.052 19.509 1.00 94.38 85 GLU A O 1
ATOM 657 N N . ASP A 1 86 ? -12.748 10.206 19.954 1.00 94.31 86 ASP A N 1
ATOM 658 C CA . ASP A 1 86 ? -13.689 10.723 18.963 1.00 94.31 86 ASP A CA 1
ATOM 659 C C . ASP A 1 86 ? -13.226 10.418 17.525 1.00 94.31 86 ASP A C 1
ATOM 661 O O . ASP A 1 86 ? -12.058 10.112 17.299 1.00 94.31 86 ASP A O 1
ATOM 665 N N . ARG A 1 87 ? -14.123 10.463 16.532 1.00 90.75 87 ARG A N 1
ATOM 666 C CA . ARG A 1 87 ? -13.833 9.984 15.163 1.00 90.75 87 ARG A CA 1
ATOM 667 C C . ARG A 1 87 ? -12.618 10.663 14.538 1.00 90.75 87 ARG A C 1
ATOM 669 O O . ARG A 1 87 ? -11.821 9.993 13.887 1.00 90.75 87 ARG A O 1
ATOM 676 N N . GLU A 1 88 ? -12.510 11.971 14.733 1.00 93.94 88 GLU A N 1
ATOM 677 C CA . GLU A 1 88 ? -11.407 12.779 14.223 1.00 93.94 88 GLU A CA 1
ATOM 678 C C . GLU A 1 88 ? -10.100 12.457 14.957 1.00 93.94 88 GLU A C 1
ATOM 680 O O . GLU A 1 88 ? -9.084 12.185 14.322 1.00 93.94 88 GLU A O 1
ATOM 685 N N . LYS A 1 89 ? -10.142 12.376 16.292 1.00 92.56 89 LYS A N 1
ATOM 686 C CA . LYS A 1 89 ? -8.974 12.004 17.103 1.00 92.56 89 LYS A CA 1
ATOM 687 C C . LYS A 1 89 ? -8.459 10.612 16.740 1.00 92.56 89 LYS A C 1
ATOM 689 O O . LYS A 1 89 ? -7.284 10.479 16.421 1.00 92.56 89 LYS A O 1
ATOM 694 N N . ALA A 1 90 ? -9.354 9.631 16.633 1.00 92.31 90 ALA A N 1
ATOM 695 C CA . ALA A 1 90 ? -9.015 8.268 16.238 1.00 92.31 90 ALA A CA 1
ATOM 696 C C . ALA A 1 90 ? -8.365 8.198 14.847 1.00 92.31 90 ALA A C 1
ATOM 698 O O . ALA A 1 90 ? -7.483 7.370 14.619 1.00 92.31 90 ALA A O 1
ATOM 699 N N . PHE A 1 91 ? -8.773 9.067 13.914 1.00 92.56 91 PHE A N 1
ATOM 700 C CA . PHE A 1 91 ? -8.128 9.172 12.607 1.00 92.56 91 PHE A CA 1
ATOM 701 C C . PHE A 1 91 ? -6.690 9.684 12.730 1.00 92.56 91 PHE A C 1
ATOM 703 O O . PHE A 1 91 ? -5.783 9.061 12.182 1.00 92.56 91 PHE A O 1
ATOM 710 N N . TYR A 1 92 ? -6.462 10.770 13.473 1.00 94.44 92 TYR A N 1
ATOM 711 C CA . TYR A 1 92 ? -5.118 11.320 13.667 1.00 94.44 92 TYR A CA 1
ATOM 712 C C . TYR A 1 92 ? -4.195 10.367 14.435 1.00 94.44 92 TYR A C 1
ATOM 714 O O . TYR A 1 92 ? -3.040 10.196 14.039 1.00 94.44 92 TYR A O 1
ATOM 722 N N . THR A 1 93 ? -4.702 9.700 15.474 1.00 92.44 93 THR A N 1
ATOM 723 C CA . THR A 1 93 ? -3.974 8.678 16.242 1.00 92.44 93 THR A CA 1
ATOM 724 C C . THR A 1 93 ? -3.556 7.517 15.346 1.00 92.44 93 THR A C 1
ATOM 726 O O . THR A 1 93 ? -2.381 7.143 15.305 1.00 92.44 93 THR A O 1
ATOM 729 N N . MET A 1 94 ? -4.499 6.984 14.562 1.00 93.31 94 MET A N 1
ATOM 730 C CA . MET A 1 94 ? -4.208 5.945 13.579 1.00 93.31 94 MET A CA 1
ATOM 731 C C . MET A 1 94 ? -3.168 6.418 12.558 1.00 93.31 94 MET A C 1
ATOM 733 O O . MET A 1 94 ? -2.204 5.694 12.300 1.00 93.31 94 MET A O 1
ATOM 737 N N . PHE A 1 95 ? -3.330 7.623 12.003 1.00 91.81 95 PHE A N 1
ATOM 738 C CA . PHE A 1 95 ? -2.467 8.142 10.946 1.00 91.81 95 PHE A CA 1
ATOM 739 C C . PHE A 1 95 ? -1.027 8.308 11.435 1.00 91.81 95 PHE A C 1
ATOM 741 O O . PHE A 1 95 ? -0.108 7.790 10.805 1.00 91.81 95 PHE A O 1
ATOM 748 N N . HIS A 1 96 ? -0.818 8.944 12.590 1.00 90.94 96 HIS A N 1
ATOM 749 C CA . HIS A 1 96 ? 0.521 9.133 13.147 1.00 90.94 96 HIS A CA 1
ATOM 750 C C . HIS A 1 96 ? 1.213 7.817 13.511 1.00 90.94 96 HIS A C 1
ATOM 752 O O . HIS A 1 96 ? 2.411 7.690 13.268 1.00 90.94 96 HIS A O 1
ATOM 758 N N . GLY A 1 97 ? 0.481 6.837 14.049 1.00 87.31 97 GLY A N 1
ATOM 759 C CA . GLY A 1 97 ? 1.053 5.536 14.409 1.00 87.31 97 GLY A CA 1
ATOM 760 C C . GLY A 1 97 ? 1.291 4.599 13.221 1.00 87.31 97 GLY A C 1
ATOM 761 O O . GLY A 1 97 ? 2.093 3.672 13.318 1.00 87.31 97 GLY A O 1
ATOM 762 N N . THR A 1 98 ? 0.599 4.816 12.099 1.00 90.06 98 THR A N 1
ATOM 763 C CA . THR A 1 98 ? 0.616 3.881 10.963 1.00 90.06 98 THR A CA 1
ATOM 764 C C . THR A 1 98 ? 1.403 4.405 9.768 1.00 90.06 98 THR A C 1
ATOM 766 O O . THR A 1 98 ? 2.073 3.625 9.090 1.00 90.06 98 THR A O 1
ATOM 769 N N . ALA A 1 99 ? 1.382 5.717 9.515 1.00 88.44 99 ALA A N 1
ATOM 770 C CA . ALA A 1 99 ? 1.988 6.306 8.324 1.00 88.44 99 ALA A CA 1
ATOM 771 C C . ALA A 1 99 ? 3.482 5.976 8.209 1.00 88.44 99 ALA A C 1
ATOM 773 O O . ALA A 1 99 ? 3.936 5.544 7.152 1.00 88.44 99 ALA A O 1
ATOM 774 N N . HIS A 1 100 ? 4.247 6.095 9.299 1.00 90.25 100 HIS A N 1
ATOM 775 C CA . HIS A 1 100 ? 5.678 5.786 9.270 1.00 90.25 100 HIS A CA 1
ATOM 776 C C . HIS A 1 100 ? 5.960 4.291 9.031 1.00 90.25 100 HIS A C 1
ATOM 778 O O . HIS A 1 100 ? 6.962 3.952 8.406 1.00 90.25 100 HIS A O 1
ATOM 784 N N . VAL A 1 101 ? 5.084 3.392 9.499 1.00 90.81 101 VAL A N 1
ATOM 785 C CA . VAL A 1 101 ? 5.235 1.937 9.319 1.00 90.81 101 VAL A CA 1
ATOM 786 C C . VAL A 1 101 ? 5.000 1.566 7.860 1.00 90.81 101 VAL A C 1
ATOM 788 O O . VAL A 1 101 ? 5.815 0.866 7.260 1.00 90.81 101 VAL A O 1
ATOM 791 N N . VAL A 1 102 ? 3.916 2.083 7.276 1.00 90.94 102 VAL A N 1
ATOM 792 C CA . VAL A 1 102 ? 3.557 1.839 5.874 1.00 90.94 102 VAL A CA 1
ATOM 793 C C . VAL A 1 102 ? 4.618 2.421 4.942 1.00 90.94 102 VAL A C 1
ATOM 795 O O . VAL A 1 102 ? 5.071 1.735 4.027 1.00 90.94 102 VAL A O 1
ATOM 798 N N . LEU A 1 103 ? 5.088 3.645 5.207 1.00 90.69 103 LEU A N 1
ATOM 799 C CA . LEU A 1 103 ? 6.162 4.262 4.427 1.00 90.69 103 LEU A CA 1
ATOM 800 C C . LEU A 1 103 ? 7.479 3.482 4.539 1.00 90.69 103 LEU A C 1
ATOM 802 O O . LEU A 1 103 ? 8.128 3.243 3.523 1.00 90.69 103 LEU A O 1
ATOM 806 N N . GLY A 1 104 ? 7.863 3.041 5.741 1.00 92.69 104 GLY A N 1
ATOM 807 C CA . GLY A 1 104 ? 9.081 2.250 5.947 1.00 92.69 104 GLY A CA 1
ATOM 808 C C . GLY A 1 104 ? 9.041 0.891 5.240 1.00 92.69 104 GLY A C 1
ATOM 809 O O . GLY A 1 104 ? 10.010 0.491 4.590 1.00 92.69 104 GLY A O 1
ATOM 810 N N . SER A 1 105 ? 7.903 0.195 5.305 1.00 92.44 105 SER A N 1
ATOM 811 C CA . SER A 1 105 ? 7.706 -1.075 4.599 1.00 92.44 105 SER A CA 1
ATOM 812 C C . SER A 1 105 ? 7.696 -0.879 3.077 1.00 92.44 105 SER A C 1
ATOM 814 O O . SER A 1 105 ? 8.436 -1.555 2.360 1.00 92.44 105 SER A O 1
ATOM 816 N N . GLY A 1 106 ? 6.965 0.126 2.583 1.00 89.50 106 GLY A N 1
ATOM 817 C CA . GLY A 1 106 ? 6.920 0.475 1.162 1.00 89.50 106 GLY A CA 1
ATOM 818 C C . GLY A 1 106 ? 8.290 0.840 0.588 1.00 89.50 106 GLY A C 1
ATOM 819 O O . GLY A 1 106 ? 8.652 0.361 -0.486 1.00 89.50 106 GLY A O 1
ATOM 820 N N . LEU A 1 107 ? 9.097 1.611 1.324 1.00 92.12 107 LEU A N 1
ATOM 821 C CA . LEU A 1 107 ? 10.474 1.935 0.935 1.00 92.12 107 LEU A CA 1
ATOM 822 C C . LEU A 1 107 ? 11.369 0.697 0.865 1.00 92.12 107 LEU A C 1
ATOM 824 O O . LEU A 1 107 ? 12.220 0.605 -0.016 1.00 92.12 107 LEU A O 1
ATOM 828 N N . THR A 1 108 ? 11.161 -0.270 1.756 1.00 92.44 108 THR A N 1
ATOM 829 C CA . THR A 1 108 ? 11.912 -1.530 1.751 1.00 92.44 108 THR A CA 1
ATOM 830 C C . THR A 1 108 ? 11.579 -2.357 0.510 1.00 92.44 108 THR A C 1
ATOM 832 O O . THR A 1 108 ? 12.483 -2.860 -0.158 1.00 92.44 108 THR A O 1
ATOM 835 N N . ILE A 1 109 ? 10.294 -2.446 0.152 1.00 89.62 109 ILE A N 1
ATOM 836 C CA . ILE A 1 109 ? 9.842 -3.103 -1.081 1.00 89.62 109 ILE A CA 1
ATOM 837 C C . ILE A 1 109 ? 10.425 -2.388 -2.305 1.00 89.62 109 ILE A C 1
ATOM 839 O O . ILE A 1 109 ? 10.991 -3.040 -3.181 1.00 89.62 109 ILE A O 1
ATOM 843 N N . ALA A 1 110 ? 10.347 -1.056 -2.348 1.00 87.50 110 ALA A N 1
ATOM 844 C CA . ALA A 1 110 ? 10.903 -0.258 -3.437 1.00 87.50 110 ALA A CA 1
ATOM 845 C C . ALA A 1 110 ? 12.421 -0.452 -3.576 1.00 87.50 110 ALA A C 1
ATOM 847 O O . ALA A 1 110 ? 12.913 -0.652 -4.684 1.00 87.50 110 ALA A O 1
ATOM 848 N N . GLY A 1 111 ? 13.160 -0.467 -2.462 1.00 89.19 111 GLY A N 1
ATOM 849 C CA . GLY A 1 111 ? 14.595 -0.745 -2.443 1.00 89.19 111 GLY A CA 1
ATOM 850 C C . GLY A 1 111 ? 14.926 -2.151 -2.946 1.00 89.19 111 GLY A C 1
ATOM 851 O O . GLY A 1 111 ? 15.819 -2.315 -3.775 1.00 89.19 111 GLY A O 1
ATOM 852 N N . ALA A 1 112 ? 14.165 -3.162 -2.519 1.00 87.56 112 ALA A N 1
ATOM 853 C CA . ALA A 1 112 ? 14.332 -4.536 -2.986 1.00 87.56 112 ALA A CA 1
ATOM 854 C C . ALA A 1 112 ? 14.065 -4.671 -4.495 1.00 87.56 112 ALA A C 1
ATOM 856 O O . ALA A 1 112 ? 14.852 -5.302 -5.201 1.00 87.56 112 ALA A O 1
ATOM 857 N N . MET A 1 113 ? 13.002 -4.042 -5.007 1.00 85.00 113 MET A N 1
ATOM 858 C CA . MET A 1 113 ? 12.711 -4.006 -6.445 1.00 85.00 113 MET A CA 1
ATOM 859 C C . MET A 1 113 ? 13.797 -3.247 -7.215 1.00 85.00 113 MET A C 1
ATOM 861 O O . MET A 1 113 ? 14.243 -3.697 -8.268 1.00 85.00 113 MET A O 1
ATOM 865 N N . TYR A 1 114 ? 14.306 -2.142 -6.665 1.00 84.06 114 TYR A N 1
ATOM 866 C CA . TYR A 1 114 ? 15.399 -1.387 -7.272 1.00 84.06 114 TYR A CA 1
ATOM 867 C C . TYR A 1 114 ? 16.687 -2.214 -7.389 1.00 84.06 114 TYR A C 1
ATOM 869 O O . TYR A 1 114 ? 17.350 -2.168 -8.425 1.00 84.06 114 TYR A O 1
ATOM 877 N N . CYS A 1 115 ? 17.007 -3.049 -6.395 1.00 85.81 115 CYS A N 1
ATOM 878 C CA . CYS A 1 115 ? 18.143 -3.973 -6.466 1.00 85.81 115 CYS A CA 1
ATOM 879 C C . CYS A 1 115 ? 18.056 -4.945 -7.658 1.00 85.81 115 CYS A C 1
ATOM 881 O O . CYS A 1 115 ? 19.090 -5.310 -8.221 1.00 85.81 115 CYS A O 1
ATOM 883 N N . LEU A 1 116 ? 16.849 -5.320 -8.105 1.00 83.00 116 LEU A N 1
ATOM 884 C CA . LEU A 1 116 ? 16.670 -6.187 -9.277 1.00 83.00 116 LEU A CA 1
ATOM 885 C C . LEU A 1 116 ? 17.138 -5.524 -10.583 1.00 83.00 116 LEU A C 1
ATOM 887 O O . LEU A 1 116 ? 17.537 -6.228 -11.510 1.00 83.00 116 LEU A O 1
ATOM 891 N N . SER A 1 117 ? 17.215 -4.191 -10.633 1.00 77.62 117 SER A N 1
ATOM 892 C CA . SER A 1 117 ? 17.765 -3.427 -11.767 1.00 77.62 117 SER A CA 1
ATOM 893 C C . SER A 1 117 ? 19.234 -3.772 -12.082 1.00 77.62 117 SER A C 1
ATOM 895 O O . SER A 1 117 ? 19.688 -3.629 -13.220 1.00 77.62 117 SER A O 1
ATOM 897 N N . PHE A 1 118 ? 19.990 -4.265 -11.092 1.00 78.62 118 PHE A N 1
ATOM 898 C CA . PHE A 1 118 ? 21.398 -4.656 -11.244 1.00 78.62 118 PHE A CA 1
ATOM 899 C C . PHE A 1 118 ? 21.599 -6.103 -11.706 1.00 78.62 118 PHE A C 1
ATOM 901 O O . PHE A 1 118 ? 22.725 -6.511 -12.000 1.00 78.62 118 PHE A O 1
ATOM 908 N N . THR A 1 119 ? 20.535 -6.902 -11.772 1.00 79.88 119 THR A N 1
ATOM 909 C CA . THR A 1 119 ? 20.641 -8.292 -12.226 1.00 79.88 119 THR A CA 1
ATOM 910 C C . THR A 1 119 ? 20.937 -8.357 -13.724 1.00 79.88 119 THR A C 1
ATOM 912 O O . THR A 1 119 ? 20.570 -7.467 -14.483 1.00 79.88 119 THR A O 1
ATOM 915 N N . ARG A 1 120 ? 21.627 -9.413 -14.177 1.00 66.00 120 ARG A N 1
ATOM 916 C CA . ARG A 1 120 ? 21.977 -9.591 -15.601 1.00 66.00 120 ARG A CA 1
ATOM 917 C C . ARG A 1 120 ? 20.844 -10.167 -16.455 1.00 66.00 120 ARG A C 1
ATOM 919 O O . ARG A 1 120 ? 20.961 -10.170 -17.676 1.00 66.00 120 ARG A O 1
ATOM 926 N N . LEU A 1 121 ? 19.778 -10.678 -15.835 1.00 71.38 121 LEU A N 1
ATOM 927 C CA . LEU A 1 121 ? 18.641 -11.245 -16.554 1.00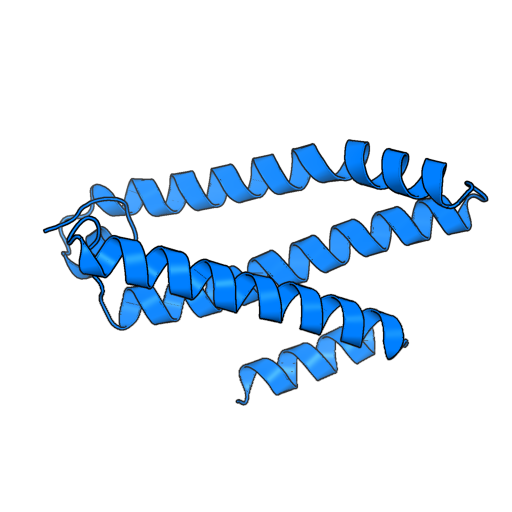 71.38 121 LEU A CA 1
ATOM 928 C C . LEU A 1 121 ? 17.626 -10.137 -16.889 1.00 71.38 121 LEU A C 1
ATOM 930 O O . LEU A 1 121 ? 17.086 -9.532 -15.960 1.00 71.38 121 LEU A O 1
ATOM 934 N N . PRO A 1 122 ? 17.287 -9.919 -18.175 1.00 66.62 122 PRO A N 1
ATOM 935 C CA . PRO A 1 122 ? 16.392 -8.835 -18.590 1.00 66.62 122 PRO A CA 1
ATOM 936 C C . PRO A 1 122 ? 14.994 -8.934 -17.957 1.00 66.62 122 PRO A C 1
ATOM 938 O O . PRO A 1 122 ? 14.381 -7.918 -17.653 1.00 66.62 122 PRO A O 1
ATOM 941 N N . TYR A 1 123 ? 14.518 -10.144 -17.643 1.00 64.81 123 TYR A N 1
ATOM 942 C CA . TYR A 1 123 ? 13.248 -10.348 -16.935 1.00 64.81 123 TYR A CA 1
ATOM 943 C C . TYR A 1 123 ? 13.204 -9.693 -15.546 1.00 64.81 123 TYR A C 1
ATOM 945 O O . TYR A 1 123 ? 12.194 -9.092 -15.189 1.00 64.81 123 TYR A O 1
ATOM 953 N N . PHE A 1 124 ? 14.286 -9.768 -14.768 1.00 69.06 124 PHE A N 1
ATOM 954 C CA . PHE A 1 124 ? 14.346 -9.162 -13.434 1.00 69.06 124 PHE A CA 1
ATOM 955 C C . PHE A 1 124 ? 14.630 -7.658 -13.495 1.00 69.06 124 PHE A C 1
ATOM 957 O O . PHE A 1 124 ? 14.171 -6.915 -12.634 1.00 69.06 124 PHE A O 1
ATOM 964 N N . GLN A 1 125 ? 15.297 -7.180 -14.546 1.00 67.62 125 GLN A N 1
ATOM 965 C CA . GLN A 1 125 ? 15.508 -5.746 -14.761 1.00 67.62 125 GLN A CA 1
ATOM 966 C C . GLN A 1 125 ? 14.188 -4.992 -14.980 1.00 67.62 125 GLN A C 1
ATOM 968 O O . GLN A 1 125 ? 14.043 -3.889 -14.458 1.00 67.62 125 GLN A O 1
ATOM 973 N N . THR A 1 126 ? 13.206 -5.617 -15.649 1.00 71.75 126 THR A N 1
ATOM 974 C CA . THR A 1 126 ? 11.856 -5.038 -15.841 1.00 71.75 126 THR A CA 1
ATOM 975 C C . THR A 1 126 ? 11.052 -4.856 -14.550 1.00 71.75 126 THR A C 1
ATOM 977 O O . THR A 1 126 ? 10.074 -4.118 -14.539 1.00 71.75 126 THR A O 1
ATOM 980 N N . LEU A 1 127 ? 11.452 -5.521 -13.460 1.00 70.94 127 LEU A N 1
ATOM 981 C CA . LEU A 1 127 ? 10.886 -5.311 -12.123 1.00 70.94 127 LEU A CA 1
ATOM 982 C C . LEU A 1 127 ? 11.547 -4.154 -11.367 1.00 70.94 127 LEU A C 1
ATOM 984 O O . LEU A 1 127 ? 10.963 -3.631 -10.421 1.00 70.94 127 LEU A O 1
ATOM 988 N N . GLY A 1 128 ? 12.766 -3.785 -11.760 1.00 68.38 128 GLY A N 1
ATOM 989 C CA . GLY A 1 128 ? 13.458 -2.604 -11.267 1.00 68.38 128 GLY A CA 1
ATOM 990 C C . GLY A 1 128 ? 13.141 -1.367 -12.111 1.00 68.38 128 GLY A C 1
ATOM 991 O O . GLY A 1 128 ? 12.113 -1.276 -12.770 1.00 68.38 128 GLY A O 1
ATOM 992 N N . ALA A 1 129 ? 14.056 -0.398 -12.104 1.00 62.66 129 ALA A N 1
ATOM 993 C CA . ALA A 1 129 ? 13.895 0.871 -12.819 1.00 62.66 129 ALA A CA 1
ATOM 994 C C . ALA A 1 129 ? 14.575 0.903 -14.201 1.00 62.66 129 ALA A C 1
ATOM 996 O O . ALA A 1 129 ? 14.687 1.971 -14.800 1.00 62.66 129 ALA A O 1
ATOM 997 N N . ARG A 1 130 ? 15.097 -0.228 -14.698 1.00 49.59 130 ARG A N 1
ATOM 998 C CA . ARG A 1 130 ? 15.817 -0.237 -15.975 1.00 49.59 130 ARG A CA 1
ATOM 999 C C . ARG A 1 130 ? 14.844 -0.479 -17.125 1.00 49.59 130 ARG A C 1
ATOM 1001 O O . ARG A 1 130 ? 14.415 -1.609 -17.357 1.00 49.59 130 ARG A O 1
ATOM 1008 N N . ALA A 1 131 ? 14.523 0.592 -17.846 1.00 51.59 131 ALA A N 1
ATOM 1009 C CA . ALA A 1 131 ? 14.109 0.484 -19.238 1.00 51.59 131 ALA A CA 1
ATOM 1010 C C . ALA A 1 131 ? 15.229 -0.207 -20.029 1.00 51.59 131 ALA A C 1
ATOM 1012 O O . ALA A 1 131 ? 16.412 0.049 -19.772 1.00 51.59 131 ALA A O 1
ATOM 1013 N N . GLN A 1 132 ? 14.850 -1.096 -20.945 1.00 44.88 132 GLN A N 1
ATOM 1014 C CA . GLN A 1 132 ? 15.736 -1.505 -22.035 1.00 44.88 132 GLN A CA 1
ATOM 1015 C C . GLN A 1 132 ? 16.107 -0.299 -22.892 1.00 44.88 132 GLN A C 1
ATOM 1017 O O . GLN A 1 132 ? 15.216 0.551 -23.106 1.00 44.88 132 GLN A O 1
#

InterPro domains:
  IPR004869 Membrane transport protein MMPL domain [PF03176] (2-129)
  IPR050545 HpnN/MmpL-like transporters [PTHR33406] (2-129)